Protein AF-A0A559N8H9-F1 (afdb_monomer_lite)

Radius of gyration: 46.61 Å; chains: 1; bounding box: 103×36×114 Å

Sequence (162 aa):
MKKIVLAVMLLALSATSLTAQEQKTESVEKVENTKTTEEVLKAEEEAKAKTEEAAKLAEKEAKKLEKEQKAAEKKAKKEAKEVKKKEKEAKKEAKLKSAIAKQKRNVSKVERKITKLENKLSQDTAAGKLSPVAIEKLKSSIAKQKLKLVKENVKLNKLERK

Foldseek 3Di:
DVVVVVVVVVVVPPPPPPDDDDDDDDDDDDDDDDDVPVVVVVVVVVVVVVVVVVVVVVVVVVVVVVVVVVVVVVVVVVVVVVVVVVVVVVVVVVVLVVVLVVLVVVLVVLVVVLVVLVVCLVVCVVVVNDDPVRNVVSVVVSVVSVVVSVVSVVVSVVSVVD

Secondary structure (DSSP, 8-state):
-HHHHHHHHHTTSSSSSS---------------SSHHHHHHHHHHHHHHHHHHHHHHHHHHHHHHHHHHHHHHHHHHHHHHHHHHHHHHHHHHHHHHHHHHHHHHHHHHHHHHHHHHHHHHHHHHHTT-S-HHHHHHHHHHHHHHHHHHHHHHHHHHHHHT-

pLDDT: mean 78.1, std 22.33, range [28.8, 98.38]

Structure (mmCIF, N/CA/C/O backbone):
data_AF-A0A559N8H9-F1
#
_entry.id   AF-A0A559N8H9-F1
#
loop_
_atom_site.group_PDB
_atom_site.id
_atom_site.type_symbol
_atom_site.label_atom_id
_atom_site.label_alt_id
_atom_site.label_comp_id
_atom_site.label_asym_id
_atom_site.label_entity_id
_atom_site.label_seq_id
_atom_site.pdbx_PDB_ins_code
_atom_site.Cartn_x
_atom_site.Cartn_y
_atom_site.Cartn_z
_atom_site.occupancy
_atom_site.B_iso_or_equiv
_atom_site.auth_seq_id
_atom_site.auth_comp_id
_atom_site.auth_asym_id
_atom_site.auth_atom_id
_atom_site.pdbx_PDB_model_num
ATOM 1 N N . MET A 1 1 ? -43.862 -21.441 18.118 1.00 52.03 1 MET A N 1
ATOM 2 C CA . MET A 1 1 ? -44.861 -20.477 18.640 1.00 52.03 1 MET A CA 1
ATOM 3 C C . MET A 1 1 ? -46.146 -21.130 19.159 1.00 52.03 1 MET A C 1
ATOM 5 O O . MET A 1 1 ? -46.643 -20.683 20.178 1.00 52.03 1 MET A O 1
ATOM 9 N N . LYS A 1 2 ? -46.649 -22.229 18.568 1.00 47.59 2 LYS A N 1
ATOM 10 C CA . LYS A 1 2 ? -47.902 -22.887 19.010 1.00 47.59 2 LYS A CA 1
ATOM 11 C C . LYS A 1 2 ? -47.881 -23.505 20.427 1.00 47.59 2 LYS A C 1
ATOM 13 O O 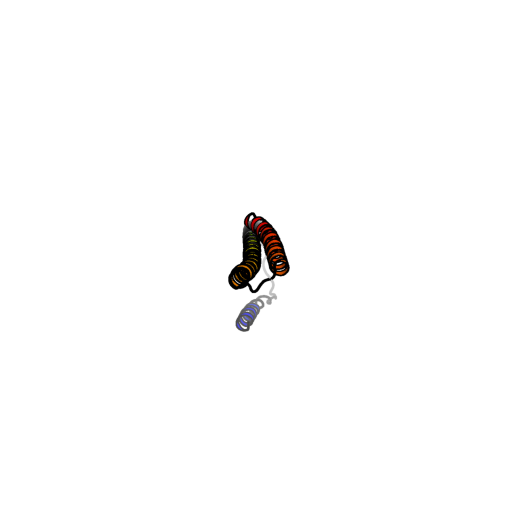. LYS A 1 2 ? -48.918 -23.567 21.065 1.00 47.59 2 LYS A O 1
ATOM 18 N N . LYS A 1 3 ? -46.713 -23.909 20.948 1.00 49.66 3 LYS A N 1
ATOM 19 C CA . LYS A 1 3 ? -46.587 -24.522 22.291 1.00 49.66 3 LYS A CA 1
ATOM 20 C C . LYS A 1 3 ? -46.557 -23.512 23.451 1.00 49.66 3 LYS A C 1
ATOM 22 O O . LYS A 1 3 ? -46.876 -23.876 24.571 1.00 49.66 3 LYS A O 1
ATOM 27 N N . ILE A 1 4 ? -46.206 -22.253 23.179 1.00 57.00 4 ILE A N 1
ATOM 28 C CA . ILE A 1 4 ? -46.121 -21.194 24.204 1.00 57.00 4 ILE A CA 1
ATOM 29 C C . ILE A 1 4 ? -47.503 -20.569 24.441 1.00 57.00 4 ILE A C 1
ATOM 31 O O . ILE A 1 4 ? -47.861 -20.274 25.573 1.00 57.00 4 ILE A O 1
ATOM 35 N N . VAL A 1 5 ? -48.327 -20.469 23.392 1.00 55.97 5 VAL A N 1
ATOM 36 C CA . VAL A 1 5 ? -49.714 -19.980 23.494 1.00 55.97 5 VAL A CA 1
ATOM 37 C C . VAL A 1 5 ? -50.592 -20.935 24.318 1.00 55.97 5 VAL A C 1
ATOM 39 O O . VAL A 1 5 ? -51.439 -20.486 25.082 1.00 55.97 5 VAL A O 1
ATOM 42 N N . LEU A 1 6 ? -50.341 -22.247 24.239 1.00 53.69 6 LEU A N 1
ATOM 43 C CA . LEU A 1 6 ? -51.113 -23.261 24.968 1.00 53.69 6 LEU A CA 1
ATOM 44 C C . LEU A 1 6 ? -50.802 -23.283 26.479 1.00 53.69 6 LEU A C 1
ATOM 46 O O . LEU A 1 6 ? -51.676 -23.595 27.280 1.00 53.69 6 LEU A O 1
ATOM 50 N N . ALA A 1 7 ? -49.585 -22.892 26.874 1.00 54.66 7 ALA A N 1
ATOM 51 C CA . ALA A 1 7 ? -49.180 -22.807 28.279 1.00 54.66 7 ALA A CA 1
ATOM 52 C C . ALA A 1 7 ? -49.734 -21.555 28.987 1.00 54.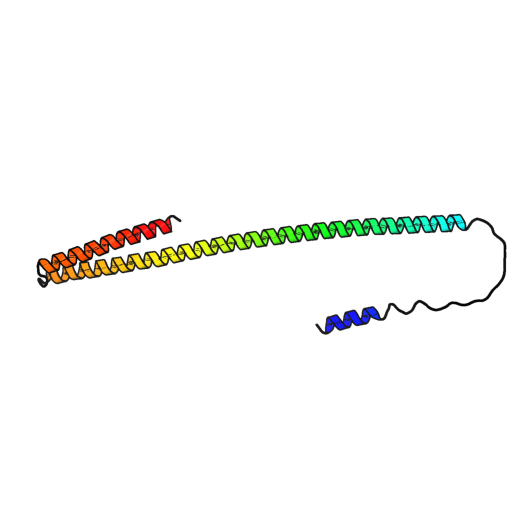66 7 ALA A C 1
ATOM 54 O O . ALA A 1 7 ? -50.047 -21.606 30.171 1.00 54.66 7 ALA A O 1
ATOM 55 N N . VAL A 1 8 ? -49.916 -20.447 28.259 1.00 56.62 8 VAL A N 1
ATOM 56 C CA . VAL A 1 8 ? -50.515 -19.215 28.806 1.00 56.62 8 VAL A CA 1
ATOM 57 C C . VAL A 1 8 ? -52.037 -19.349 28.953 1.00 56.62 8 VAL A C 1
ATOM 59 O O . VAL A 1 8 ? -52.617 -18.776 29.869 1.00 56.62 8 VAL A O 1
ATOM 62 N N . MET A 1 9 ? -52.687 -20.165 28.116 1.00 51.75 9 MET A N 1
ATOM 63 C CA . MET A 1 9 ? -54.132 -20.405 28.200 1.00 51.75 9 MET A CA 1
ATOM 64 C C . MET A 1 9 ? -54.531 -21.298 29.391 1.00 51.75 9 MET A C 1
ATOM 66 O O . MET A 1 9 ? -55.630 -21.148 29.913 1.00 51.75 9 MET A O 1
ATOM 70 N N . LEU A 1 10 ? -53.639 -22.178 29.872 1.00 51.69 10 LEU A N 1
ATOM 71 C CA . LEU A 1 10 ? -53.913 -23.034 31.037 1.00 51.69 10 LEU A CA 1
ATOM 72 C C . LEU A 1 10 ? -53.792 -22.303 32.386 1.00 51.69 10 LEU A C 1
ATOM 74 O O . LEU A 1 10 ? -54.412 -22.727 33.356 1.00 51.69 10 LEU A O 1
ATOM 78 N N . LEU A 1 11 ? -53.035 -21.202 32.457 1.00 51.31 11 LEU A N 1
ATOM 79 C CA . LEU A 1 11 ? -52.858 -20.433 33.698 1.00 51.31 11 LEU A CA 1
ATOM 80 C C . LEU A 1 11 ? -54.007 -19.448 33.985 1.00 51.31 11 LEU A C 1
ATOM 82 O O . LEU A 1 11 ? -54.093 -18.915 35.086 1.00 51.31 11 LEU A O 1
ATOM 86 N N . ALA A 1 12 ? -54.888 -19.200 33.011 1.00 49.97 12 ALA A N 1
ATOM 87 C CA . ALA A 1 12 ? -56.004 -18.262 33.151 1.00 49.97 12 ALA A CA 1
ATOM 88 C C . ALA A 1 12 ? -57.301 -18.907 33.684 1.00 49.97 12 ALA A C 1
ATOM 90 O O . ALA A 1 12 ? -58.239 -18.184 34.010 1.00 49.97 12 ALA A O 1
ATOM 91 N N . LEU A 1 13 ? -57.373 -20.242 33.793 1.00 48.97 13 LEU A N 1
ATOM 92 C CA . LEU A 1 13 ? -58.579 -20.949 34.255 1.00 48.97 13 LEU A CA 1
ATOM 93 C C . LEU A 1 13 ? -58.615 -21.251 35.764 1.00 48.97 13 LEU A C 1
ATOM 95 O O . LEU A 1 13 ? -59.638 -21.719 36.252 1.00 48.97 13 LEU A O 1
ATOM 99 N N . SER A 1 14 ? -57.553 -20.976 36.526 1.00 48.84 14 SER A N 1
ATOM 100 C CA . SER A 1 14 ? -57.500 -21.299 37.964 1.00 48.84 14 SER A CA 1
ATOM 101 C C . SER A 1 14 ? -57.810 -20.125 38.902 1.00 48.84 14 SER A C 1
ATOM 103 O O . SER A 1 14 ? -57.655 -20.269 40.110 1.00 48.84 14 SER A O 1
ATOM 105 N N . ALA A 1 15 ? -58.218 -18.960 38.383 1.00 47.28 15 ALA A N 1
ATOM 106 C CA . ALA A 1 15 ? -58.365 -17.736 39.182 1.00 47.28 15 ALA A CA 1
ATOM 107 C C . ALA A 1 15 ? -59.817 -17.301 39.475 1.00 47.28 15 ALA A C 1
ATOM 109 O O . ALA A 1 15 ? -60.011 -16.229 40.037 1.00 47.28 15 ALA A O 1
ATOM 110 N N . THR A 1 16 ? -60.843 -18.086 39.125 1.00 50.03 16 THR A N 1
ATOM 111 C CA . THR A 1 16 ? -62.253 -17.646 39.252 1.00 50.03 16 THR A CA 1
ATOM 112 C C . THR A 1 16 ? -63.144 -18.479 40.176 1.00 50.03 16 THR A C 1
ATOM 114 O O . THR A 1 16 ? -64.346 -18.240 40.220 1.00 50.03 16 THR A O 1
ATOM 117 N N . SER A 1 17 ? -62.615 -19.406 40.976 1.00 47.41 17 SER A N 1
ATOM 118 C CA . SER A 1 17 ? -63.450 -20.274 41.825 1.00 47.41 17 SER A CA 1
ATOM 119 C C . SER A 1 17 ? -63.376 -19.976 43.325 1.00 47.41 17 SER A C 1
ATOM 121 O O . SER A 1 17 ? -63.318 -20.919 44.109 1.00 47.41 17 SER A O 1
ATOM 123 N N . LEU A 1 18 ? -63.367 -18.706 43.758 1.00 45.72 18 LEU A N 1
ATOM 124 C CA . LEU A 1 18 ? -63.531 -18.407 45.190 1.00 45.72 18 LEU A CA 1
ATOM 125 C C . LEU A 1 18 ? -64.111 -17.015 45.501 1.00 45.72 18 LEU A C 1
ATOM 127 O O . LEU A 1 18 ? -63.558 -16.264 46.294 1.00 45.72 18 LEU A O 1
ATOM 131 N N . THR A 1 19 ? -65.256 -16.6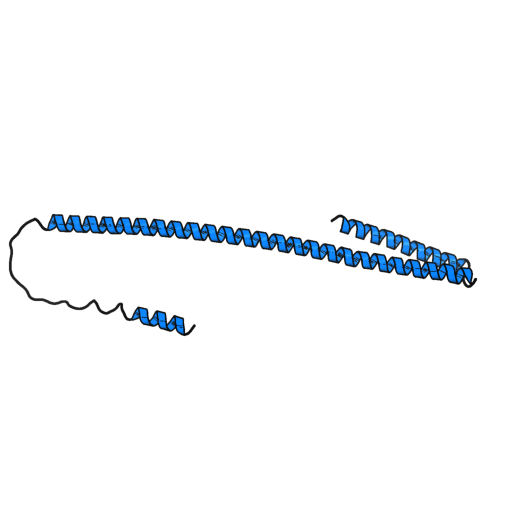78 44.909 1.00 48.97 19 THR A N 1
ATOM 132 C CA . THR A 1 19 ? -66.131 -15.605 45.421 1.00 48.97 19 THR A CA 1
ATOM 133 C C . THR A 1 19 ? -67.588 -15.960 45.136 1.00 48.97 19 THR A C 1
ATOM 135 O O . THR A 1 19 ? -68.066 -15.663 44.047 1.00 48.97 19 THR A O 1
ATOM 138 N N . ALA A 1 20 ? -68.273 -16.627 46.071 1.00 44.94 20 ALA A N 1
ATOM 139 C CA . ALA A 1 20 ? -69.741 -16.633 46.191 1.00 44.94 20 ALA A CA 1
ATOM 140 C C . ALA A 1 20 ? -70.200 -17.599 47.297 1.00 44.94 20 ALA A C 1
ATOM 142 O O . ALA A 1 20 ? -70.458 -18.763 47.010 1.00 44.94 20 ALA A O 1
ATOM 143 N N . GLN A 1 21 ? -70.351 -17.111 48.533 1.00 33.22 21 GLN A N 1
ATOM 144 C CA . GLN A 1 21 ? -71.441 -17.559 49.410 1.00 33.22 21 GLN A CA 1
ATOM 145 C C . GLN A 1 21 ? -71.655 -16.553 50.556 1.00 33.22 21 GLN A C 1
ATOM 147 O O . GLN A 1 21 ? -71.032 -16.641 51.608 1.00 33.22 21 GLN A O 1
ATOM 152 N N . GLU A 1 22 ? -72.559 -15.595 50.347 1.00 39.84 22 GLU A N 1
ATOM 153 C CA . GLU A 1 22 ? -73.301 -14.946 51.433 1.00 39.84 22 GLU A CA 1
ATOM 154 C C . GLU A 1 22 ? -74.681 -15.614 51.520 1.00 39.84 22 GLU A C 1
ATOM 156 O O . GLU A 1 22 ? -75.372 -15.686 50.506 1.00 39.84 22 GLU A O 1
ATOM 161 N N . GLN A 1 23 ? -75.096 -16.077 52.706 1.00 33.03 23 GLN A N 1
ATOM 162 C CA . GLN A 1 23 ? -76.241 -15.511 53.447 1.00 33.03 23 GLN A CA 1
ATOM 163 C C . GLN A 1 23 ? -76.675 -16.362 54.661 1.00 33.03 23 GLN A C 1
ATOM 165 O O . GLN A 1 23 ? -77.048 -17.520 54.529 1.00 33.03 23 GLN A O 1
ATOM 170 N N . LYS A 1 24 ? -76.705 -15.662 55.808 1.00 32.09 24 LYS A N 1
ATOM 171 C CA . LYS A 1 24 ? -77.693 -15.655 56.910 1.00 32.09 24 LYS A CA 1
ATOM 172 C C . LYS A 1 24 ? -78.113 -16.963 57.595 1.00 32.09 24 LYS A C 1
ATOM 174 O O . LYS A 1 24 ? -78.888 -17.724 57.039 1.00 32.09 24 LYS A O 1
ATOM 179 N N . THR A 1 25 ? -77.871 -16.999 58.909 1.00 28.80 25 THR A N 1
ATOM 180 C CA . THR A 1 25 ? -78.940 -17.105 59.926 1.00 28.80 25 THR A CA 1
ATOM 181 C C . THR A 1 25 ? -78.492 -16.442 61.230 1.00 28.80 25 THR A C 1
ATOM 183 O O . THR A 1 25 ? -77.318 -16.478 61.586 1.00 28.80 25 THR A O 1
ATOM 186 N N . GLU A 1 26 ? -79.441 -15.766 61.868 1.00 34.12 26 GLU A N 1
ATOM 187 C CA . GLU A 1 26 ? -79.313 -14.914 63.048 1.00 34.12 26 GLU A CA 1
ATOM 188 C C . GLU A 1 26 ? -79.075 -15.674 64.362 1.00 34.12 26 GLU A C 1
ATOM 190 O O . GLU A 1 26 ? -79.445 -16.837 64.505 1.00 34.12 26 GLU A O 1
ATOM 195 N N . SER A 1 27 ? -78.661 -14.872 65.351 1.00 34.09 27 SER A N 1
ATOM 196 C CA . SER A 1 27 ? -79.065 -14.880 66.765 1.00 34.09 27 SER A CA 1
ATOM 197 C C . SER A 1 27 ? -78.168 -15.568 67.802 1.00 34.09 27 SER A C 1
ATOM 199 O O . SER A 1 27 ? -77.710 -16.689 67.625 1.00 34.09 27 SER A O 1
ATOM 201 N N . VAL A 1 28 ? -78.080 -14.859 68.944 1.00 31.44 28 VAL A N 1
ATOM 202 C CA . VAL A 1 28 ? -77.590 -15.272 70.276 1.00 31.44 28 VAL A CA 1
ATOM 203 C C . VAL A 1 28 ? -76.048 -15.262 70.361 1.00 31.44 28 VAL A C 1
ATOM 205 O O . VAL A 1 28 ? -75.382 -15.868 69.543 1.00 31.44 28 VAL A O 1
ATOM 208 N N . GLU A 1 29 ? -75.345 -14.535 71.231 1.00 31.62 29 GLU A N 1
ATOM 209 C CA . GLU A 1 29 ? -75.625 -13.984 72.555 1.00 31.62 29 GLU A CA 1
ATOM 210 C C . GLU A 1 29 ? -74.637 -12.835 72.831 1.00 31.62 29 GLU A C 1
ATOM 212 O O . GLU A 1 29 ? -73.517 -12.811 72.319 1.00 31.62 29 GLU A O 1
ATOM 217 N N . LYS A 1 30 ? -75.052 -11.869 73.652 1.00 40.72 30 LYS A N 1
ATOM 218 C CA . LYS A 1 30 ? -74.146 -10.902 74.283 1.00 40.72 30 LYS A CA 1
ATOM 219 C C . LYS A 1 30 ? -73.211 -11.631 75.259 1.00 40.72 30 LYS A C 1
ATOM 221 O O . LYS A 1 30 ? -73.596 -12.651 75.813 1.00 40.72 30 LYS A O 1
ATOM 226 N N . VAL A 1 31 ? -72.129 -10.926 75.600 1.00 35.97 31 VAL A N 1
ATOM 227 C CA . VAL A 1 31 ? -71.275 -11.019 76.805 1.00 35.97 31 VAL A CA 1
ATOM 228 C C . VAL A 1 31 ? -69.854 -11.521 76.494 1.00 35.97 31 VAL A C 1
ATOM 230 O O . VAL A 1 31 ? -69.678 -12.459 75.736 1.00 35.97 31 VAL A O 1
ATOM 233 N N . GLU A 1 32 ? -68.865 -10.842 77.097 1.00 35.69 32 GLU A N 1
ATOM 234 C CA . GLU A 1 32 ? -67.393 -11.009 77.002 1.00 35.69 32 GLU A CA 1
ATOM 235 C C . GLU A 1 32 ? -66.704 -10.104 75.961 1.00 35.69 32 GLU A C 1
ATOM 237 O O . GLU A 1 32 ? -66.353 -10.490 74.856 1.00 35.69 32 GLU A O 1
ATOM 242 N N . ASN A 1 33 ? -66.644 -8.791 76.189 1.00 36.41 33 ASN A N 1
ATOM 243 C CA . ASN A 1 33 ? -65.667 -8.114 77.057 1.00 36.41 33 ASN A CA 1
ATOM 244 C C . ASN A 1 33 ? -64.186 -8.396 76.678 1.00 36.41 33 ASN A C 1
ATOM 246 O O . ASN A 1 33 ? -63.547 -9.344 77.125 1.00 36.41 33 ASN A O 1
ATOM 250 N N . THR A 1 34 ? -63.657 -7.469 75.870 1.00 36.47 34 THR A N 1
ATOM 251 C CA . THR A 1 34 ? -62.376 -6.758 76.072 1.00 36.47 34 THR A CA 1
ATOM 252 C C . THR A 1 34 ? -61.024 -7.441 75.842 1.00 36.47 34 THR A C 1
ATOM 254 O O . THR A 1 34 ? -60.029 -6.722 75.854 1.00 36.47 34 THR A O 1
ATOM 257 N N . LYS A 1 35 ? -60.925 -8.738 75.531 1.00 42.09 35 LYS A N 1
ATOM 258 C CA . LYS A 1 35 ? -59.613 -9.359 75.201 1.00 42.09 35 LYS A CA 1
ATOM 259 C C . LYS A 1 35 ? -59.245 -9.364 73.711 1.00 42.09 35 LYS A C 1
ATOM 261 O O . LYS A 1 35 ? -58.070 -9.411 73.365 1.00 42.09 35 LYS A O 1
ATOM 266 N N . THR A 1 36 ? -60.227 -9.268 72.825 1.00 42.00 36 THR A N 1
ATOM 267 C CA . THR A 1 36 ? -60.064 -9.488 71.377 1.00 42.00 36 THR A CA 1
ATOM 268 C C . THR A 1 36 ? -59.532 -8.280 70.604 1.00 42.00 36 THR A C 1
ATOM 270 O O . THR A 1 36 ? -58.965 -8.446 69.529 1.00 42.00 36 THR A O 1
ATOM 273 N N . THR A 1 37 ? -59.657 -7.059 71.125 1.00 43.75 37 THR A N 1
ATOM 274 C CA . THR A 1 37 ? -59.206 -5.846 70.422 1.00 43.75 37 THR A CA 1
ATOM 275 C C . THR A 1 37 ? -57.683 -5.711 70.384 1.00 43.75 37 THR A C 1
ATOM 277 O O . THR A 1 37 ? -57.148 -5.262 69.377 1.00 43.75 37 THR A O 1
ATOM 280 N N . GLU A 1 38 ? -56.965 -6.134 71.430 1.00 48.94 38 GLU A N 1
ATOM 281 C CA . GLU A 1 38 ? -55.493 -6.079 71.456 1.00 48.94 38 GLU A CA 1
ATOM 282 C C . GLU A 1 38 ? -54.834 -7.174 70.609 1.00 48.94 38 GLU A C 1
ATOM 284 O O . GLU A 1 38 ? -53.798 -6.921 69.998 1.00 48.94 38 GLU A O 1
ATOM 289 N N . GLU A 1 39 ? -55.421 -8.373 70.528 1.00 48.09 39 GLU A N 1
ATOM 290 C CA . GLU A 1 39 ? -54.912 -9.446 69.661 1.00 48.09 39 GLU A CA 1
ATOM 291 C C . GLU A 1 39 ? -55.169 -9.160 68.179 1.00 48.09 39 GLU A C 1
ATOM 293 O O . GLU A 1 39 ? -54.298 -9.425 67.354 1.00 48.09 39 GLU A O 1
ATOM 298 N N . VAL A 1 40 ? -56.311 -8.553 67.833 1.00 50.50 40 VAL A N 1
ATOM 299 C CA . VAL A 1 40 ? -56.590 -8.123 66.454 1.00 50.50 40 VAL A CA 1
ATOM 300 C C . VAL A 1 40 ? -55.696 -6.943 66.060 1.00 50.50 40 VAL A C 1
ATOM 302 O O . VAL A 1 40 ? -55.143 -6.967 64.965 1.00 50.50 40 VAL A O 1
ATOM 305 N N . LEU A 1 41 ? -55.462 -5.968 66.952 1.00 52.25 41 LEU A N 1
ATOM 306 C CA . LEU A 1 41 ? -54.526 -4.862 66.702 1.00 52.25 41 LEU A CA 1
ATOM 307 C C . LEU A 1 41 ? -53.072 -5.344 66.578 1.00 52.25 41 LEU A C 1
ATOM 309 O O . LEU A 1 41 ? -52.393 -4.925 65.646 1.00 52.25 41 LEU A O 1
ATOM 313 N N . LYS A 1 42 ? -52.605 -6.268 67.434 1.00 55.59 42 LYS A N 1
ATOM 314 C CA . LYS A 1 42 ? -51.266 -6.882 67.318 1.00 55.59 42 LYS A CA 1
ATOM 315 C C . LYS A 1 42 ? -51.119 -7.740 66.062 1.00 55.59 42 LYS A C 1
ATOM 317 O O . LYS A 1 42 ? -50.075 -7.686 65.420 1.00 55.59 42 LYS A O 1
ATOM 322 N N . ALA A 1 43 ? -52.149 -8.490 65.672 1.00 55.41 43 ALA A N 1
ATOM 323 C CA . ALA A 1 43 ? -52.139 -9.259 64.429 1.00 55.41 43 ALA A CA 1
ATOM 324 C C . ALA A 1 43 ? -52.132 -8.350 63.185 1.00 55.41 43 ALA A C 1
ATOM 326 O O . ALA A 1 43 ? -51.466 -8.669 62.200 1.00 55.41 43 ALA A O 1
ATOM 327 N N . GLU A 1 44 ? -52.816 -7.201 63.224 1.00 54.97 44 GLU A N 1
ATOM 328 C CA . GLU A 1 44 ? -52.773 -6.191 62.159 1.00 54.97 44 GLU A CA 1
ATOM 329 C C . GLU A 1 44 ? -51.418 -5.466 62.098 1.00 54.97 44 GLU A C 1
ATOM 331 O O . GLU A 1 44 ? -50.927 -5.177 61.006 1.00 54.97 44 GLU A O 1
ATOM 336 N N . GLU A 1 45 ? -50.794 -5.190 63.246 1.00 57.75 45 GLU A N 1
ATOM 337 C CA . GLU A 1 45 ? -49.464 -4.576 63.340 1.00 57.75 45 GLU A CA 1
ATOM 338 C C . GLU A 1 45 ? -48.363 -5.535 62.864 1.00 57.75 45 GLU A C 1
ATOM 340 O O . GLU A 1 45 ? -47.496 -5.141 62.086 1.00 57.75 45 GLU A O 1
ATOM 345 N N . GLU A 1 46 ? -48.438 -6.820 63.22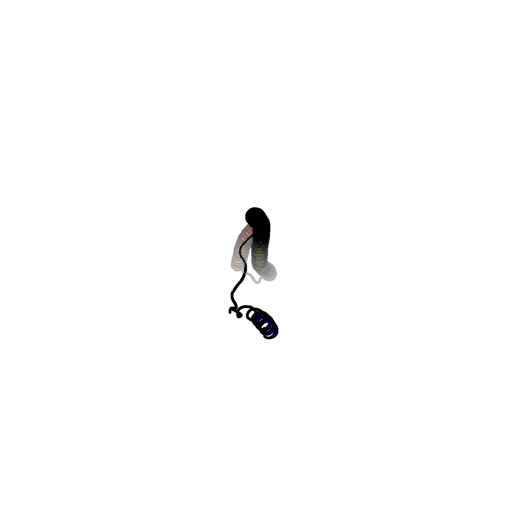5 1.00 58.66 46 GLU A N 1
ATOM 346 C CA . GLU A 1 46 ? -47.546 -7.863 62.708 1.00 58.66 46 GLU A CA 1
ATOM 347 C C . GLU A 1 46 ? -47.765 -8.137 61.215 1.00 58.66 46 GLU A C 1
ATOM 349 O O . GLU A 1 46 ? -46.802 -8.387 60.485 1.00 58.66 46 GLU A O 1
ATOM 354 N N . ALA A 1 47 ? -49.008 -8.079 60.728 1.00 60.34 47 ALA A N 1
ATOM 355 C CA . ALA A 1 47 ? -49.304 -8.190 59.302 1.00 60.34 47 ALA A CA 1
ATOM 356 C C . ALA A 1 47 ? -48.751 -6.986 58.523 1.00 60.34 47 ALA A C 1
ATOM 358 O O . ALA A 1 47 ? -48.109 -7.179 57.489 1.00 60.34 47 ALA A O 1
ATOM 359 N N . LYS A 1 48 ? -48.910 -5.760 59.046 1.00 61.25 48 LYS A N 1
ATOM 360 C CA . LYS A 1 48 ? -48.321 -4.540 58.471 1.00 61.25 48 LYS A CA 1
ATOM 361 C C . LYS A 1 48 ? -46.794 -4.602 58.481 1.00 61.25 48 LYS A C 1
ATOM 363 O O . LYS A 1 48 ? -46.188 -4.378 57.434 1.00 61.25 48 LYS A O 1
ATOM 368 N N . ALA A 1 49 ? -46.175 -5.020 59.585 1.00 63.09 49 ALA A N 1
ATOM 369 C CA . ALA A 1 49 ? -44.726 -5.194 59.691 1.00 63.09 49 ALA A CA 1
ATOM 370 C C . ALA A 1 49 ? -44.181 -6.234 58.692 1.00 63.09 49 ALA A C 1
ATOM 372 O O . ALA A 1 49 ? -43.195 -5.967 58.001 1.00 63.09 49 ALA A O 1
ATOM 373 N N . LYS A 1 50 ? -44.859 -7.380 58.525 1.00 64.19 50 LYS A N 1
ATOM 374 C CA . LYS A 1 50 ? -44.492 -8.407 57.530 1.00 64.19 50 LYS A CA 1
ATOM 375 C C . LYS A 1 50 ? -44.658 -7.911 56.092 1.00 64.19 50 LYS A C 1
ATOM 377 O O . LYS A 1 50 ? -43.811 -8.200 55.247 1.00 64.19 50 LYS A O 1
ATOM 382 N N . THR A 1 51 ? -45.704 -7.135 55.796 1.00 62.75 51 THR A N 1
ATOM 383 C CA . THR A 1 51 ? -45.864 -6.517 54.467 1.00 62.75 51 THR A CA 1
ATOM 384 C C . THR A 1 51 ? -44.820 -5.438 54.187 1.00 62.75 51 THR A C 1
ATOM 386 O O . THR A 1 51 ? -44.350 -5.324 53.056 1.00 62.75 51 THR A O 1
ATOM 389 N N . GLU A 1 52 ? -44.392 -4.683 55.199 1.00 66.88 52 GLU A N 1
ATOM 390 C CA . GLU A 1 52 ? -43.366 -3.651 55.054 1.00 66.88 52 GLU A CA 1
ATOM 391 C C . GLU A 1 52 ? -41.959 -4.256 54.883 1.00 66.88 52 GLU A C 1
ATOM 393 O O . GLU A 1 52 ? -41.161 -3.760 54.084 1.00 66.88 52 GLU A O 1
ATOM 398 N N . GLU A 1 53 ? -41.652 -5.364 55.568 1.00 68.19 53 GLU A N 1
ATOM 399 C CA . GLU A 1 53 ? -40.432 -6.147 55.326 1.00 68.19 53 GLU A CA 1
ATOM 400 C C . GLU A 1 53 ? -40.424 -6.795 53.938 1.00 68.19 53 GLU A C 1
ATOM 402 O O . GLU A 1 53 ? -39.411 -6.715 53.236 1.00 68.19 53 GLU A O 1
ATOM 407 N N . ALA A 1 54 ? -41.546 -7.376 53.503 1.00 69.00 54 ALA A N 1
ATOM 408 C CA . ALA A 1 54 ? -41.683 -7.934 52.159 1.00 69.00 54 ALA A CA 1
ATOM 409 C C . ALA A 1 54 ? -41.513 -6.854 51.075 1.00 69.00 54 ALA A C 1
ATOM 411 O O . ALA A 1 54 ? -40.803 -7.072 50.090 1.00 69.00 54 ALA A O 1
ATOM 412 N N . ALA A 1 55 ? -42.074 -5.658 51.282 1.00 70.50 55 ALA A N 1
ATOM 413 C CA . ALA A 1 55 ? -41.886 -4.515 50.390 1.00 70.50 55 ALA A CA 1
ATOM 414 C C . ALA A 1 55 ? -40.419 -4.042 50.354 1.00 70.50 55 ALA A C 1
ATOM 416 O O . ALA A 1 55 ? -39.869 -3.818 49.275 1.00 70.50 55 ALA A O 1
ATOM 417 N N . LYS A 1 56 ? -39.741 -3.963 51.509 1.00 74.12 56 LYS A N 1
ATOM 418 C CA . LYS A 1 56 ? -38.311 -3.603 51.596 1.00 74.12 56 LYS A CA 1
ATOM 419 C C . LYS A 1 56 ? -37.399 -4.648 50.945 1.00 74.12 56 LYS A C 1
ATOM 421 O O . LYS A 1 56 ? -36.370 -4.284 50.369 1.00 74.12 56 LYS A O 1
ATOM 426 N N . LEU A 1 57 ? -37.736 -5.936 51.028 1.00 74.56 57 LEU A N 1
ATOM 427 C CA . LEU A 1 57 ? -37.009 -7.014 50.350 1.00 74.56 57 LEU A CA 1
ATOM 428 C C . LEU A 1 57 ? -37.195 -6.944 48.830 1.00 74.56 57 LEU A C 1
ATOM 430 O O . LEU A 1 57 ? -36.197 -6.953 48.105 1.00 74.56 57 LEU A O 1
ATOM 434 N N . ALA A 1 58 ? -38.430 -6.760 48.359 1.00 73.00 58 ALA A N 1
ATOM 435 C CA . ALA A 1 58 ? -38.735 -6.594 46.939 1.00 73.00 58 ALA A CA 1
ATOM 436 C C . ALA A 1 58 ? -38.047 -5.356 46.336 1.00 73.00 58 ALA A C 1
ATOM 438 O O . ALA A 1 58 ? -37.479 -5.422 45.246 1.00 73.00 58 ALA A O 1
ATOM 439 N N . GLU A 1 59 ? -38.005 -4.232 47.059 1.00 78.81 59 GLU A N 1
ATOM 440 C CA . GLU A 1 59 ? -37.316 -3.021 46.601 1.00 78.81 59 GLU A CA 1
ATOM 441 C C . GLU A 1 59 ? -35.789 -3.217 46.523 1.00 78.81 59 GLU A C 1
ATOM 443 O O . GLU A 1 59 ? -35.127 -2.727 45.601 1.00 78.81 59 GLU A O 1
ATOM 448 N N . LYS A 1 60 ? -35.205 -3.970 47.467 1.00 81.94 60 LYS A N 1
ATOM 449 C CA . LYS A 1 60 ? -33.779 -4.331 47.447 1.00 81.94 60 LYS A CA 1
ATOM 450 C C . LYS A 1 60 ? -33.446 -5.269 46.287 1.00 81.94 60 LYS A C 1
ATOM 452 O O . LYS A 1 60 ? -32.401 -5.078 45.662 1.00 81.94 60 LYS A O 1
ATOM 457 N N . GLU A 1 61 ? -34.295 -6.248 45.984 1.00 78.62 61 GLU A N 1
ATOM 458 C CA . GLU A 1 61 ? -34.122 -7.124 44.819 1.00 78.62 61 GLU A CA 1
ATOM 459 C C . GLU A 1 61 ? -34.277 -6.364 43.503 1.00 78.62 61 GLU A C 1
ATOM 461 O O . GLU A 1 61 ? -33.399 -6.462 42.645 1.00 78.62 61 GLU A O 1
ATOM 466 N N . ALA A 1 62 ? -35.301 -5.517 43.372 1.00 79.06 62 ALA A N 1
ATOM 467 C CA . ALA A 1 62 ? -35.486 -4.668 42.198 1.00 79.06 62 ALA A CA 1
ATOM 468 C C . ALA A 1 62 ? -34.269 -3.755 41.963 1.00 79.06 62 ALA A C 1
ATOM 470 O O . ALA A 1 62 ? -33.745 -3.686 40.851 1.00 79.06 62 ALA A O 1
ATOM 471 N N . LYS A 1 63 ? -33.731 -3.132 43.023 1.00 85.12 63 LYS A N 1
ATOM 472 C CA . LYS A 1 63 ? -32.502 -2.318 42.947 1.00 85.12 63 LYS A CA 1
ATOM 473 C C . LYS A 1 63 ? -31.258 -3.134 42.585 1.00 85.12 63 LYS A C 1
ATOM 475 O O . LYS A 1 63 ? -30.362 -2.599 41.930 1.00 85.12 63 LYS A O 1
ATOM 480 N N . LYS A 1 64 ? -31.148 -4.395 43.019 1.00 84.44 64 LYS A N 1
ATOM 481 C CA . LYS A 1 64 ? -30.036 -5.283 42.631 1.00 84.44 64 LYS A CA 1
ATOM 482 C C . LYS A 1 64 ? -30.134 -5.665 41.156 1.00 84.44 64 LYS A C 1
ATOM 484 O O . LYS A 1 64 ? -29.160 -5.474 40.433 1.00 84.44 64 LYS A O 1
ATOM 489 N N . LEU A 1 65 ? -31.314 -6.084 40.705 1.00 78.44 65 LEU A N 1
ATOM 490 C CA . LEU A 1 65 ? -31.581 -6.419 39.307 1.00 78.44 65 LEU A CA 1
ATOM 491 C C . LEU A 1 65 ? -31.344 -5.218 38.384 1.00 78.44 65 LEU A C 1
ATOM 493 O O . LEU A 1 65 ? -30.689 -5.355 37.355 1.00 78.44 65 LEU A O 1
ATOM 497 N N . GLU A 1 66 ? -31.777 -4.017 38.771 1.00 85.69 66 GLU A N 1
ATOM 498 C CA . GLU A 1 66 ? -31.534 -2.801 37.989 1.00 85.69 66 GLU A CA 1
ATOM 499 C C . GLU A 1 66 ? -30.032 -2.471 37.892 1.00 85.69 66 GLU A C 1
ATOM 501 O O . GLU A 1 66 ? -29.530 -2.091 36.829 1.00 85.69 66 GLU A O 1
ATOM 506 N N . LYS A 1 67 ? -29.277 -2.641 38.987 1.00 86.94 67 LYS A N 1
ATOM 507 C CA . LYS A 1 67 ? -27.817 -2.454 38.991 1.00 86.94 67 LYS A CA 1
ATOM 508 C C . LYS A 1 67 ? -27.110 -3.489 38.119 1.00 86.94 67 LYS A C 1
ATOM 510 O O . LYS A 1 67 ? -26.190 -3.118 37.389 1.00 86.94 67 LYS A O 1
ATOM 515 N N . GLU A 1 68 ? -27.534 -4.747 38.167 1.00 85.06 68 GLU A N 1
ATOM 516 C CA . GLU A 1 68 ? -26.990 -5.824 37.339 1.00 85.06 68 GLU A CA 1
ATOM 517 C C . GLU A 1 68 ? -27.297 -5.610 35.857 1.00 85.06 68 GLU A C 1
ATOM 519 O O . GLU A 1 68 ? -26.384 -5.690 35.036 1.00 85.06 68 GLU A O 1
ATOM 524 N N . GLN A 1 69 ? -28.527 -5.225 35.511 1.00 84.62 69 GLN A N 1
ATOM 525 C CA . GLN A 1 69 ? -28.907 -4.873 34.141 1.00 84.62 69 GLN A CA 1
ATOM 526 C C . GLN A 1 69 ? -28.097 -3.680 33.627 1.00 84.62 69 GLN A C 1
ATOM 528 O O . GLN A 1 69 ? -27.493 -3.758 32.556 1.00 84.62 69 GLN A O 1
ATOM 533 N N . LYS A 1 70 ? -27.975 -2.604 34.417 1.00 88.19 70 LYS A N 1
ATOM 534 C CA . LYS A 1 70 ? -27.134 -1.446 34.067 1.00 88.19 70 LYS A CA 1
ATOM 535 C C . LYS A 1 70 ? -25.659 -1.827 33.923 1.00 88.19 70 LYS A C 1
ATOM 537 O O . LYS A 1 70 ? -24.959 -1.264 33.078 1.00 88.19 70 LYS A O 1
ATOM 542 N N . ALA A 1 71 ? -25.151 -2.750 34.738 1.00 87.75 71 ALA A N 1
ATOM 543 C CA . ALA A 1 71 ? -23.780 -3.239 34.630 1.00 87.75 71 ALA A CA 1
ATOM 544 C C . ALA A 1 71 ? -23.579 -4.092 33.367 1.00 87.75 71 ALA A C 1
ATOM 546 O O . ALA A 1 71 ? -22.591 -3.892 32.655 1.00 87.75 71 ALA A O 1
ATOM 547 N N . ALA A 1 72 ? -24.519 -4.986 33.059 1.00 84.06 72 ALA A N 1
ATOM 548 C CA . ALA A 1 72 ? -24.514 -5.817 31.861 1.00 84.06 72 ALA A CA 1
ATOM 549 C C . ALA A 1 72 ? -24.596 -4.966 30.586 1.00 84.06 72 ALA A C 1
ATOM 551 O O . ALA A 1 72 ? -23.771 -5.125 29.686 1.00 84.06 72 ALA A O 1
ATOM 552 N N . GLU A 1 73 ? -25.493 -3.980 30.539 1.00 88.12 73 GLU A N 1
ATOM 553 C CA . GLU A 1 73 ? -25.625 -3.066 29.402 1.00 88.12 73 GLU A CA 1
ATOM 554 C C . GLU A 1 73 ? -24.352 -2.227 29.203 1.00 88.12 73 GLU A C 1
ATOM 556 O O . GLU A 1 73 ? -23.857 -2.067 28.083 1.00 88.12 73 GLU A O 1
ATOM 561 N N . LYS A 1 74 ? -23.745 -1.737 30.295 1.00 88.81 74 LYS A N 1
ATOM 562 C CA . LYS A 1 74 ? -22.457 -1.028 30.234 1.00 88.81 74 LYS A CA 1
ATOM 563 C C . LYS A 1 74 ? -21.334 -1.918 29.698 1.00 88.81 74 LYS A C 1
ATOM 565 O O . LYS A 1 74 ? -20.514 -1.416 28.927 1.00 88.81 74 LYS A O 1
ATOM 570 N N . LYS A 1 75 ? -21.273 -3.196 30.090 1.00 86.12 75 LYS A N 1
ATOM 571 C CA . LYS A 1 75 ? -20.283 -4.161 29.578 1.00 86.12 75 LYS A CA 1
ATOM 572 C C . LYS A 1 75 ? -20.502 -4.432 28.089 1.00 86.12 75 LYS A C 1
ATOM 574 O O . LYS A 1 75 ? -19.598 -4.159 27.301 1.00 86.12 75 LYS A O 1
ATOM 579 N N . ALA A 1 76 ? -21.724 -4.781 27.689 1.00 86.69 76 ALA A N 1
ATOM 580 C CA . ALA A 1 76 ? -22.082 -5.007 26.289 1.00 86.69 76 ALA A CA 1
ATOM 581 C C . ALA A 1 76 ? -21.776 -3.784 25.403 1.00 86.69 76 ALA A C 1
ATOM 583 O O . ALA A 1 76 ? -21.218 -3.901 24.312 1.00 86.69 76 ALA A O 1
ATOM 584 N N . LYS A 1 77 ? -22.056 -2.566 25.890 1.00 90.88 77 LYS A N 1
ATOM 585 C CA . LYS A 1 77 ? -21.745 -1.321 25.169 1.00 90.88 77 LYS A CA 1
ATOM 586 C C . LYS A 1 77 ? -20.241 -1.069 25.037 1.00 90.88 77 LYS A C 1
ATOM 588 O O . LYS A 1 77 ? -19.816 -0.497 24.029 1.00 90.88 77 LYS A O 1
ATOM 593 N N . LYS A 1 78 ? -19.430 -1.440 26.034 1.00 89.06 78 LYS A N 1
ATOM 594 C CA . LYS A 1 78 ? -17.961 -1.336 25.968 1.00 89.06 78 LYS A CA 1
ATOM 595 C C . LYS A 1 78 ? -17.392 -2.333 24.962 1.00 89.06 78 LYS A C 1
ATOM 597 O O . LYS A 1 78 ? -16.649 -1.913 24.078 1.00 89.06 78 LYS A O 1
ATOM 602 N N . GLU A 1 79 ? -17.817 -3.588 25.029 1.00 85.38 79 GLU A N 1
ATOM 603 C CA . GLU A 1 79 ? -17.400 -4.648 24.104 1.00 85.38 79 GLU A CA 1
ATOM 604 C C . GLU A 1 79 ? -17.780 -4.310 22.658 1.00 85.38 79 GLU A C 1
ATOM 606 O O . GLU A 1 79 ? -16.926 -4.302 21.773 1.00 85.38 79 GLU A O 1
ATOM 611 N N . ALA A 1 80 ? -19.023 -3.884 22.412 1.00 88.25 80 ALA A N 1
ATOM 612 C CA . ALA A 1 80 ? -19.464 -3.470 21.081 1.00 88.25 80 ALA A CA 1
ATOM 613 C C . ALA A 1 80 ? -18.660 -2.275 20.533 1.00 88.25 80 ALA A C 1
ATOM 615 O O . ALA A 1 80 ? -18.381 -2.198 19.333 1.00 88.25 80 ALA A O 1
ATOM 616 N N . LYS A 1 81 ? -18.267 -1.323 21.394 1.00 90.19 81 LYS A N 1
ATOM 617 C CA . LYS A 1 81 ? -17.383 -0.214 20.998 1.00 90.19 81 LYS A CA 1
ATOM 618 C C . LYS A 1 81 ? -15.984 -0.709 20.647 1.00 90.19 81 LYS A C 1
ATOM 620 O O . LYS A 1 81 ? -15.405 -0.202 19.689 1.00 90.19 81 LYS A O 1
ATOM 625 N N . GLU A 1 82 ? -15.443 -1.656 21.401 1.00 89.06 82 GLU A N 1
ATOM 626 C CA . GLU A 1 82 ? -14.116 -2.217 21.158 1.00 89.06 82 GLU A CA 1
ATOM 627 C C . GLU A 1 82 ? -14.073 -3.023 19.856 1.00 89.06 82 GLU A C 1
ATOM 629 O O . GLU A 1 82 ? -13.205 -2.780 19.019 1.00 89.06 82 GLU A O 1
ATOM 634 N N . VAL A 1 83 ? -15.070 -3.879 19.614 1.00 90.06 83 VAL A N 1
ATOM 635 C CA . VAL A 1 83 ? -15.221 -4.612 18.346 1.00 90.06 83 VAL A CA 1
ATOM 636 C C . VAL A 1 83 ? -15.314 -3.639 17.170 1.00 90.06 83 VAL A C 1
ATOM 638 O O . VAL A 1 83 ? -14.580 -3.776 16.193 1.00 90.06 83 VAL A O 1
ATOM 641 N N . LYS A 1 84 ? -16.134 -2.581 17.282 1.00 91.69 84 LYS A N 1
ATOM 642 C CA . LYS A 1 84 ? -16.236 -1.547 16.237 1.00 91.69 84 LYS A CA 1
ATOM 643 C C . LYS A 1 84 ? -14.922 -0.800 15.996 1.00 91.69 84 LYS A C 1
ATOM 645 O O . LYS A 1 84 ? -14.674 -0.378 14.867 1.00 91.69 84 LYS A O 1
ATOM 650 N N . LYS A 1 85 ? -14.098 -0.576 17.026 1.00 91.88 85 LYS A N 1
ATOM 651 C CA . LYS A 1 85 ? -12.771 0.044 16.864 1.00 91.88 85 LYS A CA 1
ATOM 652 C C . LYS A 1 85 ? -11.825 -0.894 16.115 1.00 91.88 85 LYS A C 1
ATOM 654 O O . LYS A 1 85 ? -11.296 -0.484 15.085 1.00 91.88 85 LYS A O 1
ATOM 659 N N . LYS A 1 86 ? -11.733 -2.153 16.552 1.00 90.25 86 LYS A N 1
ATOM 660 C CA . LYS A 1 86 ? -10.917 -3.197 15.911 1.00 90.25 86 LYS A CA 1
ATOM 661 C C . LYS A 1 86 ? -11.300 -3.402 14.445 1.00 90.25 86 LYS A C 1
ATOM 663 O O . LYS A 1 86 ? -10.436 -3.436 13.577 1.00 90.25 86 LYS A O 1
ATOM 668 N N . GLU A 1 87 ? -12.594 -3.442 14.128 1.00 92.69 87 GLU A N 1
ATOM 669 C CA . GLU A 1 87 ? -13.063 -3.571 12.743 1.00 92.69 87 GLU A CA 1
ATOM 670 C C . GLU A 1 87 ? -12.686 -2.349 11.886 1.00 92.69 87 GLU A C 1
ATOM 672 O O . GLU A 1 87 ? -12.279 -2.484 10.729 1.00 92.69 87 GLU A O 1
ATOM 677 N N . LYS A 1 88 ? -12.794 -1.133 12.439 1.00 93.56 88 LYS A N 1
ATOM 678 C CA . LYS A 1 88 ? -12.376 0.093 11.741 1.00 93.56 88 LYS A CA 1
ATOM 679 C C . LYS A 1 88 ? -10.871 0.112 11.486 1.00 93.56 88 LYS A C 1
ATOM 681 O O . LYS A 1 88 ? -10.465 0.545 10.409 1.00 93.56 88 LYS A O 1
ATOM 686 N N . GLU A 1 89 ? -10.066 -0.331 12.443 1.00 92.12 89 GLU A N 1
ATOM 687 C CA . GLU A 1 89 ? -8.610 -0.449 12.313 1.00 92.12 89 GLU A CA 1
ATOM 688 C C . GLU A 1 89 ? -8.239 -1.491 11.257 1.00 92.12 89 GLU A C 1
ATOM 690 O O . GLU A 1 89 ? -7.577 -1.144 10.279 1.00 92.12 89 GLU A O 1
ATOM 695 N N . ALA A 1 90 ? -8.807 -2.697 11.331 1.00 92.88 90 ALA A N 1
ATOM 696 C CA . ALA A 1 90 ? -8.613 -3.739 10.324 1.00 92.88 90 ALA A CA 1
ATOM 697 C C . ALA A 1 90 ? -9.007 -3.267 8.910 1.00 92.88 90 ALA A C 1
ATOM 699 O O . ALA A 1 90 ? -8.283 -3.496 7.939 1.00 92.88 90 ALA A O 1
ATOM 700 N N . LYS A 1 91 ? -10.122 -2.532 8.769 1.00 94.88 91 LYS A N 1
ATOM 701 C CA . LYS A 1 91 ? -10.528 -1.933 7.484 1.00 94.88 91 LYS A CA 1
ATOM 702 C C . LYS A 1 91 ? -9.536 -0.880 6.985 1.00 94.88 91 LYS A C 1
ATOM 704 O O . LYS A 1 91 ? -9.322 -0.787 5.775 1.00 94.88 91 LYS A O 1
ATOM 709 N N . LYS A 1 92 ? -8.958 -0.062 7.871 1.00 94.00 92 LYS A N 1
ATOM 710 C CA . LYS A 1 92 ? -7.932 0.929 7.500 1.00 94.00 92 LYS A CA 1
ATOM 711 C C . LYS A 1 92 ? -6.659 0.235 7.025 1.00 94.00 92 LYS A C 1
ATOM 713 O O . LYS A 1 92 ? -6.161 0.584 5.956 1.00 94.00 92 LYS A O 1
ATOM 718 N N . GLU A 1 93 ? -6.197 -0.780 7.748 1.00 93.56 93 GLU A N 1
ATOM 719 C CA . GLU A 1 93 ? -5.029 -1.576 7.364 1.00 93.56 93 GLU A CA 1
ATOM 720 C C . GLU A 1 93 ? -5.235 -2.291 6.029 1.00 93.56 93 GLU A C 1
ATOM 722 O O . GLU A 1 93 ? -4.377 -2.225 5.151 1.00 93.56 93 GLU A O 1
ATOM 727 N N . ALA A 1 94 ? -6.389 -2.932 5.827 1.00 95.12 94 ALA A N 1
ATOM 728 C CA . ALA A 1 94 ? -6.707 -3.606 4.572 1.00 95.12 94 ALA A CA 1
ATOM 729 C C . ALA A 1 94 ? -6.711 -2.625 3.386 1.00 95.12 94 ALA A C 1
ATOM 731 O O . ALA A 1 94 ? -6.138 -2.912 2.331 1.00 95.12 94 ALA A O 1
ATOM 732 N N . LYS A 1 95 ? -7.296 -1.431 3.564 1.00 95.69 95 LYS A N 1
ATOM 733 C CA . LYS A 1 95 ? -7.266 -0.360 2.554 1.00 95.69 95 LYS A CA 1
ATOM 734 C C . LYS A 1 95 ? -5.842 0.106 2.259 1.00 95.69 95 LYS A C 1
ATOM 736 O O . LYS A 1 95 ? -5.502 0.294 1.091 1.00 95.69 95 LYS A O 1
ATOM 741 N N . LEU A 1 96 ? -5.010 0.267 3.286 1.00 95.88 96 LEU A N 1
ATOM 742 C CA . LEU A 1 96 ? -3.616 0.679 3.140 1.00 95.88 96 LEU A CA 1
ATOM 743 C C . LEU A 1 96 ? -2.790 -0.383 2.400 1.00 95.88 96 LEU A C 1
ATOM 745 O O . LEU A 1 96 ? -2.157 -0.066 1.393 1.00 95.88 96 LEU A O 1
ATOM 749 N N . LYS A 1 97 ? -2.898 -1.656 2.798 1.00 96.06 97 LYS A N 1
ATOM 750 C CA . LYS A 1 97 ? -2.274 -2.797 2.106 1.00 96.06 97 LYS A CA 1
ATOM 751 C C . LYS A 1 97 ? -2.702 -2.863 0.638 1.00 96.06 97 LYS A C 1
ATOM 753 O O . LYS A 1 97 ? -1.860 -3.000 -0.250 1.00 96.06 97 LYS A O 1
ATOM 758 N N . SER A 1 98 ? -3.995 -2.692 0.357 1.00 97.06 98 SER A N 1
ATOM 759 C CA . SER A 1 98 ? -4.506 -2.659 -1.017 1.00 97.06 98 SER A CA 1
ATOM 760 C C . SER A 1 98 ? -3.956 -1.477 -1.823 1.00 97.06 98 SER A C 1
ATOM 762 O O . SER A 1 98 ? -3.660 -1.639 -3.010 1.00 97.06 98 SER A O 1
ATOM 764 N N . ALA A 1 99 ? -3.821 -0.295 -1.216 1.00 97.06 99 ALA A N 1
ATOM 765 C CA . ALA A 1 99 ? -3.254 0.879 -1.874 1.00 97.06 99 ALA A CA 1
ATOM 766 C C . ALA A 1 99 ? -1.769 0.671 -2.207 1.0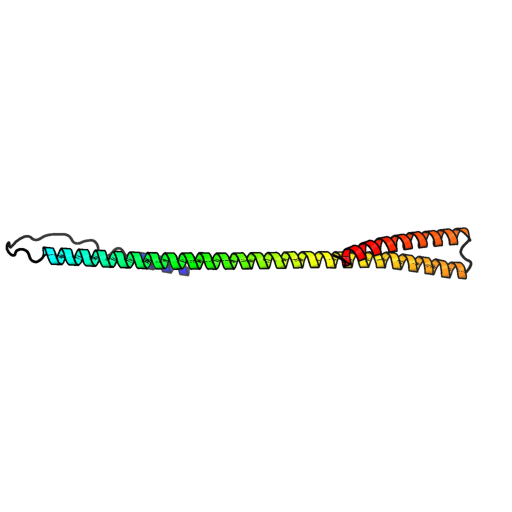0 97.06 99 ALA A C 1
ATOM 768 O O . ALA A 1 99 ? -1.359 0.939 -3.337 1.00 97.06 99 ALA A O 1
ATOM 769 N N . ILE A 1 100 ? -0.994 0.115 -1.269 1.00 97.00 100 ILE A N 1
ATOM 770 C CA . ILE A 1 100 ? 0.411 -0.260 -1.476 1.00 97.00 100 ILE A CA 1
ATOM 771 C C . ILE A 1 100 ? 0.525 -1.270 -2.621 1.00 97.00 100 ILE A C 1
ATOM 773 O O . ILE A 1 100 ? 1.295 -1.054 -3.553 1.00 97.00 100 ILE A O 1
ATOM 777 N N . ALA A 1 101 ? -0.283 -2.334 -2.621 1.00 97.69 101 ALA A N 1
ATOM 778 C CA . ALA A 1 101 ? -0.262 -3.343 -3.681 1.00 97.69 101 ALA A CA 1
ATOM 779 C C . ALA A 1 101 ? -0.580 -2.748 -5.065 1.00 97.69 101 ALA A C 1
ATOM 781 O O . ALA A 1 101 ? 0.105 -3.039 -6.050 1.00 97.69 101 ALA A O 1
ATOM 782 N N . LYS A 1 102 ? -1.590 -1.871 -5.152 1.00 97.88 102 LYS A N 1
ATOM 783 C CA . LYS A 1 102 ? -1.918 -1.145 -6.389 1.00 97.88 102 LYS A CA 1
ATOM 784 C C . LYS A 1 102 ? -0.741 -0.287 -6.853 1.00 97.88 102 LYS A C 1
ATOM 786 O O . LYS A 1 102 ? -0.420 -0.280 -8.041 1.00 97.88 102 LYS A O 1
ATOM 791 N N . GLN A 1 103 ? -0.082 0.395 -5.923 1.00 98.00 103 GLN A N 1
ATOM 792 C CA . GLN A 1 103 ? 1.041 1.266 -6.230 1.00 98.00 103 GLN A CA 1
ATOM 793 C C . GLN A 1 103 ? 2.285 0.480 -6.675 1.00 98.00 103 GLN A C 1
ATOM 795 O O . GLN A 1 103 ? 2.884 0.835 -7.688 1.00 98.00 103 GLN A O 1
ATOM 800 N N . LYS A 1 104 ? 2.603 -0.653 -6.034 1.00 98.00 104 LYS A N 1
ATOM 801 C CA . LYS A 1 104 ? 3.663 -1.583 -6.475 1.00 98.00 104 LYS A CA 1
ATOM 802 C C . LYS A 1 104 ? 3.426 -2.093 -7.898 1.00 98.00 104 LYS A C 1
ATOM 804 O O . LYS A 1 104 ? 4.344 -2.131 -8.714 1.00 98.00 104 LYS A O 1
ATOM 809 N N . ARG A 1 105 ? 2.173 -2.405 -8.254 1.00 98.00 105 ARG A N 1
ATOM 810 C CA . ARG A 1 105 ? 1.814 -2.774 -9.637 1.00 98.00 105 ARG A CA 1
ATOM 811 C C . ARG A 1 105 ? 2.056 -1.634 -10.630 1.00 98.00 105 ARG A C 1
ATOM 813 O O . ARG A 1 105 ? 2.461 -1.901 -11.759 1.00 98.00 105 ARG A O 1
ATOM 820 N N . ASN A 1 106 ? 1.810 -0.381 -10.245 1.00 97.31 106 ASN A N 1
ATOM 821 C CA . ASN A 1 106 ? 2.088 0.773 -11.106 1.00 97.31 106 ASN A CA 1
ATOM 822 C C . ASN A 1 106 ? 3.591 0.953 -11.343 1.00 97.31 106 ASN A C 1
ATOM 824 O O . ASN A 1 106 ? 3.986 1.130 -12.494 1.00 97.31 106 ASN A O 1
ATOM 828 N N . VAL A 1 107 ? 4.404 0.843 -10.286 1.00 97.94 107 VAL A N 1
ATOM 829 C CA . VAL A 1 107 ? 5.875 0.855 -10.361 1.00 97.94 107 VAL A CA 1
ATOM 830 C C . VAL A 1 107 ? 6.356 -0.220 -11.340 1.00 97.94 107 VAL A C 1
ATOM 832 O O . VAL A 1 107 ? 6.953 0.114 -12.362 1.00 97.94 107 VAL A O 1
ATOM 835 N N . SER A 1 108 ? 5.937 -1.476 -11.145 1.00 98.25 108 SER A N 1
ATOM 836 C CA . SER A 1 108 ? 6.322 -2.590 -12.024 1.00 98.25 108 SER A CA 1
ATOM 837 C C . SER A 1 108 ? 5.913 -2.382 -13.491 1.00 98.25 108 SER A C 1
ATOM 839 O O . SER A 1 108 ? 6.657 -2.714 -14.413 1.00 98.25 108 SER A O 1
ATOM 841 N N . LYS A 1 109 ? 4.742 -1.785 -13.757 1.00 98.12 109 LYS A N 1
ATOM 842 C CA . LYS A 1 109 ? 4.326 -1.447 -15.132 1.00 98.12 109 LYS A CA 1
ATOM 843 C C . LYS A 1 109 ? 5.252 -0.423 -15.788 1.00 98.12 109 LYS A C 1
ATOM 845 O O . LYS A 1 109 ? 5.450 -0.496 -17.000 1.00 98.12 109 LYS A O 1
ATOM 850 N N . VAL A 1 110 ? 5.762 0.546 -15.030 1.00 98.12 110 VAL A N 1
ATOM 851 C CA . VAL A 1 110 ? 6.700 1.551 -15.547 1.00 98.12 110 VAL A CA 1
ATOM 852 C C . VAL A 1 110 ? 8.080 0.929 -15.756 1.00 98.12 110 VAL A C 1
ATOM 854 O O . VAL A 1 110 ? 8.644 1.112 -16.830 1.00 98.12 110 VAL A O 1
ATOM 857 N N . GLU A 1 111 ? 8.570 0.122 -14.813 1.00 97.94 111 GLU A N 1
ATOM 858 C CA . GLU A 1 111 ? 9.835 -0.622 -14.946 1.00 97.94 111 GLU A CA 1
ATOM 859 C C . GLU A 1 111 ? 9.841 -1.488 -16.204 1.00 97.94 111 GLU A C 1
ATOM 861 O O . GLU A 1 111 ? 10.718 -1.345 -17.048 1.00 97.94 111 GLU A O 1
ATOM 866 N N . ARG A 1 112 ? 8.785 -2.281 -16.424 1.00 98.38 112 ARG A N 1
ATOM 867 C CA . ARG A 1 112 ? 8.649 -3.098 -17.642 1.00 98.38 112 ARG A CA 1
ATOM 868 C C . ARG A 1 112 ? 8.699 -2.266 -18.923 1.00 98.38 112 ARG A C 1
ATOM 870 O O . ARG A 1 112 ? 9.200 -2.741 -19.938 1.00 98.38 112 ARG A O 1
ATOM 877 N N . LYS A 1 113 ? 8.151 -1.045 -18.918 1.00 98.06 113 LYS A N 1
ATOM 878 C CA . LYS A 1 113 ? 8.226 -0.142 -20.080 1.00 98.06 113 LYS A CA 1
ATOM 879 C C . LYS A 1 113 ? 9.645 0.376 -20.293 1.00 98.06 113 LYS A C 1
ATOM 881 O O . LYS A 1 113 ? 10.069 0.441 -21.441 1.00 98.06 113 LYS A O 1
ATOM 886 N N . ILE A 1 114 ? 10.355 0.717 -19.219 1.00 98.06 114 ILE A N 1
ATOM 887 C CA . ILE A 1 114 ? 11.762 1.129 -19.275 1.00 98.06 114 ILE A CA 1
ATOM 888 C C . ILE A 1 114 ? 12.601 -0.006 -19.855 1.00 98.06 114 ILE A C 1
ATOM 890 O O . ILE A 1 114 ? 13.228 0.205 -20.885 1.00 98.06 114 ILE A O 1
ATOM 894 N N . THR A 1 115 ? 12.506 -1.218 -19.303 1.00 98.31 115 THR A N 1
ATOM 895 C CA . THR A 1 115 ? 13.256 -2.385 -19.788 1.00 98.31 115 THR A CA 1
ATOM 896 C C . THR A 1 115 ? 12.973 -2.675 -21.261 1.00 98.31 115 THR A C 1
ATOM 898 O O . THR A 1 115 ? 13.895 -2.910 -22.030 1.00 98.31 115 THR A O 1
ATOM 901 N N . LYS A 1 116 ? 11.708 -2.603 -21.705 1.00 98.06 116 LYS A N 1
ATOM 902 C CA . LYS A 1 116 ? 11.368 -2.778 -23.129 1.00 98.06 116 LYS A CA 1
ATOM 903 C C . LYS A 1 116 ? 12.031 -1.732 -24.025 1.00 98.06 116 LYS A C 1
ATOM 905 O O . LYS A 1 116 ? 12.494 -2.074 -25.108 1.00 98.06 116 LYS A O 1
ATOM 910 N N . LEU A 1 117 ? 12.051 -0.469 -23.601 1.00 97.88 117 LEU A N 1
ATOM 911 C CA . LEU A 1 117 ? 12.682 0.607 -24.365 1.00 97.88 117 LEU A CA 1
ATOM 912 C C . LEU A 1 117 ? 14.211 0.498 -24.350 1.00 97.88 117 LEU A C 1
ATOM 914 O O . LEU A 1 117 ? 14.825 0.727 -25.384 1.00 97.88 117 LEU A O 1
ATOM 918 N N . GLU A 1 118 ? 14.811 0.134 -23.216 1.00 97.19 118 GLU A N 1
ATOM 919 C CA . GLU A 1 118 ? 16.257 -0.086 -23.082 1.00 97.19 118 GLU A CA 1
ATOM 920 C C . GLU A 1 118 ? 16.718 -1.275 -23.929 1.00 97.19 118 GLU A C 1
ATOM 922 O O . GLU A 1 118 ? 17.690 -1.140 -24.666 1.00 97.19 118 GLU A O 1
ATOM 927 N N . ASN A 1 119 ? 15.971 -2.383 -23.923 1.00 97.69 119 ASN A N 1
ATOM 928 C CA . ASN A 1 119 ? 16.240 -3.539 -24.781 1.00 97.69 119 ASN A CA 1
ATOM 929 C C . ASN A 1 119 ? 16.105 -3.191 -26.264 1.00 97.69 119 ASN A C 1
ATOM 931 O O . ASN A 1 119 ? 16.945 -3.579 -27.066 1.00 97.69 119 ASN A O 1
ATOM 935 N N . LYS A 1 120 ? 15.065 -2.436 -26.640 1.00 96.12 120 LYS A N 1
ATOM 936 C CA . LYS A 1 120 ? 14.906 -1.982 -28.025 1.00 96.12 120 LYS A CA 1
ATOM 937 C C . LYS A 1 120 ? 16.069 -1.082 -28.444 1.00 96.12 120 LYS A C 1
ATOM 939 O O . LYS A 1 120 ? 16.614 -1.243 -29.528 1.00 96.12 120 LYS A O 1
ATOM 944 N N . LEU A 1 121 ? 16.458 -0.148 -27.574 1.00 96.19 121 LEU A N 1
ATOM 945 C CA . LEU A 1 121 ? 17.578 0.747 -27.826 1.00 96.19 121 LEU A CA 1
ATOM 946 C C . LEU A 1 121 ? 18.881 -0.039 -28.001 1.00 96.19 121 LEU A C 1
ATOM 948 O O . LEU A 1 121 ? 19.595 0.223 -28.960 1.00 96.19 121 LEU A O 1
ATOM 952 N N . SER A 1 122 ? 19.190 -0.993 -27.121 1.00 96.12 122 SER A N 1
ATOM 953 C CA . SER A 1 122 ? 20.426 -1.774 -27.214 1.00 96.12 122 SER A CA 1
ATOM 954 C C . SER A 1 122 ? 20.452 -2.666 -28.456 1.00 96.12 122 SER A C 1
ATOM 956 O O . SER A 1 122 ? 21.432 -2.631 -29.197 1.00 96.12 122 SER A O 1
ATOM 958 N N . GLN A 1 123 ? 19.368 -3.397 -28.734 1.00 96.56 123 GLN A N 1
ATOM 959 C CA . GLN A 1 123 ? 19.276 -4.301 -29.884 1.00 96.56 123 GLN A CA 1
ATOM 960 C C . GLN A 1 123 ? 19.323 -3.553 -31.218 1.00 96.56 123 GLN A C 1
ATOM 962 O O . GLN A 1 123 ? 20.133 -3.890 -32.081 1.00 96.56 123 GLN A O 1
ATOM 967 N N . ASP A 1 124 ? 18.493 -2.522 -31.393 1.00 95.81 124 ASP A N 1
ATOM 968 C CA . ASP A 1 124 ? 18.411 -1.820 -32.674 1.00 95.81 124 ASP A CA 1
ATOM 969 C C . ASP A 1 124 ? 19.647 -0.931 -32.920 1.00 95.81 124 ASP A C 1
ATOM 971 O O . ASP A 1 124 ? 20.016 -0.713 -34.074 1.00 95.81 124 ASP A O 1
ATOM 975 N N . THR A 1 125 ? 20.320 -0.452 -31.861 1.00 94.06 125 THR A N 1
ATOM 976 C CA . THR A 1 125 ? 21.609 0.258 -31.994 1.00 94.06 125 THR A CA 1
ATOM 977 C C . THR A 1 125 ? 22.724 -0.708 -32.383 1.00 94.06 125 THR A C 1
ATOM 979 O O . THR A 1 125 ? 23.469 -0.415 -33.313 1.00 94.06 125 THR A O 1
ATOM 982 N N . ALA A 1 126 ? 22.819 -1.874 -31.732 1.00 94.50 126 ALA A N 1
ATOM 983 C CA . ALA A 1 126 ? 23.816 -2.891 -32.073 1.00 94.50 126 ALA A CA 1
ATOM 984 C C . ALA A 1 126 ? 23.635 -3.423 -33.504 1.00 94.50 126 ALA A C 1
ATOM 986 O O . ALA A 1 126 ? 24.611 -3.704 -34.190 1.00 94.50 126 ALA A O 1
ATOM 987 N N . ALA A 1 127 ? 22.389 -3.507 -33.975 1.00 95.00 127 ALA A N 1
ATOM 988 C CA . ALA A 1 127 ? 22.069 -3.891 -35.345 1.00 95.00 127 ALA A CA 1
ATOM 989 C C . ALA A 1 127 ? 22.227 -2.751 -36.375 1.00 95.00 127 ALA A C 1
ATOM 991 O O . ALA A 1 127 ? 21.941 -2.970 -37.550 1.00 95.00 127 ALA A O 1
ATOM 992 N N . GLY A 1 128 ? 22.600 -1.531 -35.961 1.00 94.44 128 GLY A N 1
ATOM 993 C CA . GLY A 1 128 ? 22.726 -0.370 -36.854 1.00 94.44 128 GLY A CA 1
ATOM 994 C C . GLY A 1 128 ? 21.404 0.117 -37.468 1.00 94.44 128 GLY A C 1
ATOM 995 O O . GLY A 1 128 ? 21.413 0.859 -38.445 1.00 94.44 128 GLY A O 1
ATOM 996 N N . LYS A 1 129 ? 20.253 -0.293 -36.917 1.00 94.69 129 LYS A N 1
ATOM 997 C CA . LYS A 1 129 ? 18.911 -0.004 -37.461 1.00 94.69 129 LYS A CA 1
ATOM 998 C C . LYS A 1 129 ? 18.366 1.366 -37.058 1.00 94.69 129 LYS A C 1
ATOM 1000 O O . LYS A 1 129 ? 17.370 1.820 -37.621 1.00 94.69 129 LYS A O 1
ATOM 1005 N N . LEU A 1 130 ? 18.965 2.013 -36.058 1.00 93.25 130 LEU A N 1
ATOM 1006 C CA . LEU A 1 130 ? 18.532 3.325 -35.577 1.00 93.25 130 LEU A CA 1
ATOM 1007 C C . LEU A 1 130 ? 19.394 4.445 -36.152 1.00 93.25 130 LEU A C 1
ATOM 1009 O O . LEU A 1 130 ? 20.616 4.422 -36.047 1.00 93.25 130 LEU A O 1
ATOM 1013 N N . SER A 1 131 ? 18.735 5.484 -36.662 1.00 94.62 131 SER A N 1
ATOM 1014 C CA . SER A 1 131 ? 19.393 6.757 -36.955 1.00 94.62 131 SER A CA 1
ATOM 1015 C C . SER A 1 131 ? 19.749 7.507 -35.661 1.00 94.62 131 SER A C 1
ATOM 1017 O O . SER A 1 131 ? 19.093 7.296 -34.631 1.00 94.62 131 SER A O 1
ATOM 1019 N N . PRO A 1 132 ? 20.714 8.448 -35.692 1.00 94.50 132 PRO A N 1
ATOM 1020 C CA . PRO A 1 132 ? 21.080 9.252 -34.521 1.00 94.50 132 PRO A CA 1
ATOM 1021 C C . PRO A 1 132 ? 19.874 9.942 -33.865 1.00 94.50 132 PRO A C 1
ATOM 1023 O O . PRO A 1 132 ? 19.678 9.872 -32.653 1.00 94.50 132 PRO A O 1
ATOM 1026 N N . VAL A 1 133 ? 18.978 10.503 -34.681 1.00 96.69 133 VAL A N 1
ATOM 1027 C CA . VAL A 1 133 ? 17.743 11.150 -34.212 1.00 96.69 133 VAL A CA 1
ATOM 1028 C C . VAL A 1 133 ? 16.797 10.148 -33.533 1.00 96.69 133 VAL A C 1
ATOM 1030 O O . VAL A 1 133 ? 16.140 10.469 -32.539 1.00 96.69 133 VAL A O 1
ATOM 1033 N N . ALA A 1 134 ? 16.699 8.918 -34.047 1.00 95.44 134 ALA A N 1
ATOM 1034 C CA . ALA A 1 134 ? 15.859 7.883 -33.448 1.00 95.44 134 ALA A CA 1
ATOM 1035 C C . ALA A 1 134 ? 16.407 7.412 -32.087 1.00 95.44 134 ALA A C 1
ATOM 1037 O O . ALA A 1 134 ? 15.626 7.209 -31.151 1.00 95.44 134 ALA A O 1
ATOM 1038 N N . ILE A 1 135 ? 17.735 7.312 -31.953 1.00 95.31 135 ILE A N 1
ATOM 1039 C CA . ILE A 1 135 ? 18.424 7.020 -30.686 1.00 95.31 135 ILE A CA 1
ATOM 1040 C C . ILE A 1 135 ? 18.073 8.081 -29.639 1.00 95.31 135 ILE A C 1
ATOM 1042 O O . ILE A 1 135 ? 17.676 7.740 -28.522 1.00 95.31 135 ILE A O 1
ATOM 1046 N N . GLU A 1 136 ? 18.156 9.365 -29.990 1.00 96.81 136 GLU A N 1
ATOM 1047 C CA . GLU A 1 136 ? 17.818 10.461 -29.074 1.00 96.81 136 GLU A CA 1
ATOM 1048 C C . GLU A 1 136 ? 16.350 10.436 -28.639 1.00 96.81 136 GLU A C 1
ATOM 1050 O O . GLU A 1 136 ? 16.050 10.566 -27.448 1.00 96.81 136 GLU A O 1
ATOM 1055 N N . LYS A 1 137 ? 15.417 10.188 -29.569 1.00 96.69 137 LYS A N 1
ATOM 1056 C CA . LYS A 1 137 ? 13.985 10.053 -29.248 1.00 96.69 137 LYS A CA 1
ATOM 1057 C C . LYS A 1 137 ? 13.719 8.899 -28.277 1.00 96.69 137 LYS A C 1
ATOM 1059 O O . LYS A 1 137 ? 12.923 9.052 -27.341 1.00 96.69 137 LYS A O 1
ATOM 1064 N N . LEU A 1 138 ? 14.384 7.755 -28.460 1.00 96.44 138 LEU A N 1
ATOM 1065 C CA . LEU A 1 138 ? 14.284 6.620 -27.539 1.00 96.44 138 LEU A CA 1
ATOM 1066 C C . LEU A 1 138 ? 14.892 6.945 -26.171 1.00 96.44 138 LEU A C 1
ATOM 1068 O O . LEU A 1 138 ? 14.228 6.720 -25.159 1.00 96.44 138 LEU A O 1
ATOM 1072 N N . LYS A 1 139 ? 16.086 7.548 -26.121 1.00 97.00 139 LYS A N 1
ATOM 1073 C CA . LYS A 1 139 ? 16.719 8.002 -24.868 1.00 97.00 139 LYS A CA 1
ATOM 1074 C C . LYS A 1 139 ? 15.831 8.991 -24.107 1.00 97.00 139 LYS A C 1
ATOM 1076 O O . LYS A 1 139 ? 15.608 8.816 -22.911 1.00 97.00 139 LYS A O 1
ATOM 1081 N N . SER A 1 140 ? 15.245 9.970 -24.797 1.00 97.88 140 SER A N 1
ATOM 1082 C CA . SER A 1 140 ? 14.288 10.919 -24.211 1.00 97.88 140 SER A CA 1
ATOM 1083 C C . SER A 1 140 ? 13.047 10.209 -23.656 1.00 97.88 140 SER A C 1
ATOM 1085 O O . SER A 1 140 ? 12.586 10.501 -22.550 1.00 97.88 140 SER A O 1
ATOM 1087 N N . SER A 1 141 ? 12.523 9.217 -24.379 1.00 97.38 141 SER A N 1
ATOM 1088 C CA . SER A 1 141 ? 11.383 8.413 -23.923 1.00 97.38 141 SER A CA 1
ATOM 1089 C C . SER A 1 141 ? 11.718 7.589 -22.676 1.00 97.38 141 SER A C 1
ATOM 1091 O O . SER A 1 141 ? 10.918 7.555 -21.738 1.00 97.38 141 SER A O 1
ATOM 1093 N N . ILE A 1 142 ? 12.909 6.982 -22.623 1.00 97.81 142 ILE A N 1
ATOM 1094 C CA . ILE A 1 142 ? 13.424 6.278 -21.439 1.00 97.81 142 ILE A CA 1
ATOM 1095 C C . ILE A 1 142 ? 13.535 7.249 -20.259 1.00 97.81 142 ILE A C 1
ATOM 1097 O O . ILE A 1 142 ? 13.023 6.949 -19.182 1.00 97.81 142 ILE A O 1
ATOM 1101 N N . ALA A 1 143 ? 14.117 8.435 -20.459 1.00 98.12 143 ALA A N 1
ATOM 1102 C CA . ALA A 1 143 ? 14.251 9.452 -19.415 1.00 98.12 143 ALA A CA 1
ATOM 1103 C C . ALA A 1 143 ? 12.887 9.885 -18.845 1.00 98.12 143 ALA A C 1
ATOM 1105 O O . ALA A 1 143 ? 12.708 9.933 -17.626 1.00 98.12 143 ALA A O 1
ATOM 1106 N N . LYS A 1 144 ? 11.880 10.101 -19.705 1.00 98.12 144 LYS A N 1
ATOM 1107 C CA . LYS A 1 144 ? 10.500 10.402 -19.277 1.00 98.12 144 LYS A CA 1
ATOM 1108 C C . LYS A 1 144 ? 9.899 9.276 -18.430 1.00 98.12 144 LYS A C 1
ATOM 1110 O O . LYS A 1 144 ? 9.236 9.550 -17.428 1.00 98.12 144 LYS A O 1
ATOM 1115 N N . GLN A 1 145 ? 10.123 8.013 -18.803 1.00 98.19 145 GLN A N 1
ATOM 1116 C CA . GLN A 1 145 ? 9.647 6.875 -18.008 1.00 98.19 145 GLN A CA 1
ATOM 1117 C C . GLN A 1 145 ? 10.410 6.738 -16.684 1.00 98.19 145 GLN A C 1
ATOM 1119 O O . GLN A 1 145 ? 9.771 6.491 -15.666 1.00 98.19 145 GLN A O 1
ATOM 1124 N N . LYS A 1 146 ? 11.730 6.967 -16.654 1.00 97.69 146 LYS A N 1
ATOM 1125 C CA . LYS A 1 146 ? 12.528 6.988 -15.414 1.00 97.69 146 LYS A CA 1
ATOM 1126 C C . LYS A 1 146 ? 12.044 8.075 -14.453 1.00 97.69 146 LYS A C 1
ATOM 1128 O O . LYS A 1 146 ? 11.831 7.800 -13.277 1.00 97.69 146 LYS A O 1
ATOM 1133 N N . LEU A 1 147 ? 11.738 9.274 -14.953 1.00 98.06 147 LEU A N 1
ATOM 1134 C CA . LEU A 1 147 ? 11.132 10.328 -14.135 1.00 98.06 147 LEU A CA 1
ATOM 1135 C C . LEU A 1 147 ? 9.765 9.901 -13.579 1.00 98.06 147 LEU A C 1
ATOM 1137 O O . LEU A 1 147 ? 9.449 10.147 -12.414 1.00 98.06 147 LEU A O 1
ATOM 1141 N N . LYS A 1 148 ? 8.942 9.240 -14.400 1.00 97.88 148 LYS A N 1
ATOM 1142 C CA . LYS A 1 148 ? 7.663 8.687 -13.945 1.00 97.88 148 LYS A CA 1
ATOM 1143 C C . LYS A 1 148 ? 7.865 7.620 -12.865 1.00 97.88 148 LYS A C 1
ATOM 1145 O O . LYS A 1 148 ? 7.140 7.647 -11.876 1.00 97.88 148 LYS A O 1
ATOM 1150 N N . LEU A 1 149 ? 8.855 6.741 -13.018 1.00 98.19 149 LEU A N 1
ATOM 1151 C CA . LEU A 1 149 ? 9.205 5.718 -12.033 1.00 98.19 149 LEU A CA 1
ATOM 1152 C C . LEU A 1 149 ? 9.554 6.348 -10.681 1.00 98.19 149 LEU A C 1
ATOM 1154 O O . LEU A 1 149 ? 9.000 5.945 -9.664 1.00 98.19 149 LEU A O 1
ATOM 1158 N N . VAL A 1 150 ? 10.382 7.398 -10.679 1.00 98.25 150 VAL A N 1
ATOM 1159 C CA . VAL A 1 150 ? 10.713 8.158 -9.462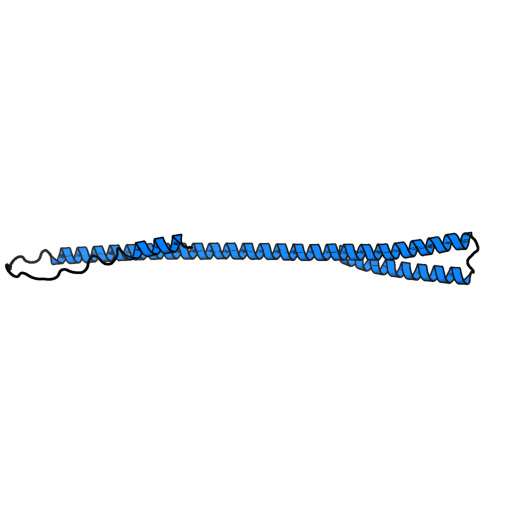 1.00 98.25 150 VAL A CA 1
ATOM 1160 C C . VAL A 1 150 ? 9.447 8.696 -8.791 1.00 98.25 150 VAL A C 1
ATOM 1162 O O . VAL A 1 150 ? 9.251 8.485 -7.596 1.00 98.25 150 VAL A O 1
ATOM 1165 N N . LYS A 1 151 ? 8.533 9.321 -9.547 1.00 97.69 151 LYS A N 1
ATOM 1166 C CA . LYS A 1 151 ? 7.262 9.829 -8.993 1.00 97.69 151 LYS A CA 1
ATOM 1167 C C . LYS A 1 151 ? 6.400 8.715 -8.391 1.00 97.69 151 LYS A C 1
ATOM 1169 O O . LYS A 1 151 ? 5.797 8.915 -7.338 1.00 97.69 151 LYS A O 1
ATOM 1174 N N . GLU A 1 152 ? 6.319 7.554 -9.038 1.00 97.81 152 GLU A N 1
ATOM 1175 C CA . GLU A 1 152 ? 5.557 6.415 -8.515 1.00 97.81 152 GLU A CA 1
ATOM 1176 C C . GLU A 1 152 ? 6.211 5.799 -7.263 1.00 97.81 152 GLU A C 1
ATOM 1178 O O . GLU A 1 152 ? 5.487 5.439 -6.333 1.00 97.81 152 GLU A O 1
ATOM 1183 N N . ASN A 1 153 ? 7.545 5.761 -7.183 1.00 96.75 153 ASN A N 1
ATOM 1184 C CA . ASN A 1 153 ? 8.283 5.325 -5.992 1.00 96.75 153 ASN A CA 1
ATOM 1185 C C . ASN A 1 153 ? 8.120 6.297 -4.817 1.00 96.75 153 ASN A C 1
ATOM 1187 O O . ASN A 1 153 ? 7.908 5.865 -3.688 1.00 96.75 153 ASN A O 1
ATOM 1191 N N . VAL A 1 154 ? 8.109 7.612 -5.064 1.00 97.81 154 VAL A N 1
ATOM 1192 C CA . VAL A 1 154 ? 7.804 8.610 -4.021 1.00 97.81 154 VAL A CA 1
ATOM 1193 C C . VAL A 1 154 ? 6.399 8.393 -3.451 1.00 97.81 154 VAL A C 1
ATOM 1195 O O . VAL A 1 154 ? 6.210 8.413 -2.234 1.00 97.81 154 VAL A O 1
ATOM 1198 N N . LYS A 1 155 ? 5.403 8.140 -4.311 1.00 96.56 155 LYS A N 1
ATOM 1199 C CA . LYS A 1 155 ? 4.037 7.814 -3.866 1.00 96.56 155 LYS A CA 1
ATOM 1200 C C . LYS A 1 155 ? 3.991 6.510 -3.064 1.00 96.56 155 LYS A C 1
ATOM 1202 O O . LYS A 1 155 ? 3.269 6.460 -2.072 1.00 96.56 155 LYS A O 1
ATOM 1207 N N . LEU A 1 156 ? 4.741 5.484 -3.478 1.00 97.00 156 LEU A N 1
ATOM 1208 C CA . LEU A 1 156 ? 4.835 4.211 -2.759 1.00 97.00 156 LEU A CA 1
ATOM 1209 C C . LEU A 1 156 ? 5.438 4.410 -1.366 1.00 97.00 156 LEU A C 1
ATOM 1211 O O . LEU A 1 156 ? 4.795 4.063 -0.381 1.00 97.00 156 LEU A O 1
ATOM 1215 N N . ASN A 1 157 ? 6.586 5.083 -1.280 1.00 96.56 157 ASN A N 1
ATOM 1216 C CA . ASN A 1 157 ? 7.244 5.405 -0.014 1.00 96.56 157 ASN A CA 1
ATOM 1217 C C . ASN A 1 157 ? 6.330 6.211 0.920 1.00 96.56 157 ASN A C 1
ATOM 1219 O O . ASN A 1 157 ? 6.316 5.988 2.127 1.00 96.56 157 ASN A O 1
ATOM 1223 N N . LYS A 1 158 ? 5.519 7.133 0.383 1.00 96.44 158 LYS A N 1
ATOM 1224 C CA . LYS A 1 158 ? 4.536 7.882 1.184 1.00 96.44 158 LYS A CA 1
ATOM 1225 C C . LYS A 1 158 ? 3.425 6.989 1.752 1.00 96.44 158 LYS A C 1
ATOM 1227 O O . LYS A 1 158 ? 2.861 7.338 2.783 1.00 96.44 158 LYS A O 1
ATOM 1232 N N . LEU A 1 159 ? 3.067 5.897 1.077 1.00 95.25 159 LEU A N 1
ATOM 1233 C CA . LEU A 1 159 ? 2.079 4.933 1.569 1.00 95.25 159 LEU A CA 1
ATOM 1234 C C . LEU A 1 159 ? 2.683 3.942 2.566 1.00 95.25 159 LEU A C 1
ATOM 1236 O O . LEU A 1 159 ? 2.003 3.598 3.518 1.00 95.25 159 LEU A O 1
ATOM 1240 N N . GLU A 1 160 ? 3.930 3.513 2.368 1.00 92.31 160 GLU A N 1
ATOM 1241 C CA . GLU A 1 160 ? 4.616 2.570 3.269 1.00 92.31 160 GLU A CA 1
ATOM 1242 C C . GLU A 1 160 ? 5.007 3.201 4.616 1.00 92.31 160 GLU A C 1
ATOM 1244 O O . GLU A 1 160 ? 5.200 2.488 5.592 1.00 92.31 160 GLU A O 1
ATOM 1249 N N . ARG A 1 161 ? 5.086 4.536 4.687 1.00 93.94 161 ARG A N 1
ATOM 1250 C CA . ARG A 1 161 ? 5.316 5.292 5.932 1.00 93.94 161 ARG A CA 1
ATOM 1251 C C . ARG A 1 161 ? 4.049 5.563 6.756 1.00 93.94 161 ARG A C 1
ATOM 1253 O O . ARG A 1 161 ? 4.155 6.204 7.798 1.00 93.94 161 ARG A O 1
ATOM 1260 N N . LYS A 1 162 ? 2.868 5.201 6.252 1.00 87.62 162 LYS A N 1
ATOM 1261 C CA . LYS A 1 162 ? 1.575 5.416 6.923 1.00 87.62 162 LYS A CA 1
ATOM 1262 C C . LYS A 1 162 ? 1.135 4.167 7.665 1.00 87.62 162 LYS A C 1
ATOM 1264 O O . LYS A 1 162 ? 0.421 4.355 8.670 1.00 87.62 162 LYS A O 1
#